Protein AF-A0A7W6PRG1-F1 (afdb_monomer)

InterPro domains:
  IPR002514 Transposase IS3/IS911family [PF01527] (1-71)
  IPR009057 Homedomain-like superfamily [SSF46689] (1-73)
  IPR052546 Transposase_8_domain-containing_protein [PTHR33609] (1-88)

Sequence (117 aa):
MKASKFSDAQKAFILKQGDDGVPVAEICRKAGISQATYFNWRKKYAGLLPDEMRRLKALEDENSRLKKIVAALTLDREMLQDVIRRNVWSALSLQGSLAADECSLRKCIRPLASGLR

Structure (mmCIF, N/CA/C/O backbone):
data_AF-A0A7W6PRG1-F1
#
_entry.id   AF-A0A7W6PRG1-F1
#
loop_
_atom_site.group_PDB
_atom_site.id
_atom_site.type_symbol
_atom_site.label_atom_id
_atom_site.label_alt_id
_atom_site.label_comp_id
_atom_site.label_asym_id
_atom_site.label_entity_id
_atom_site.label_seq_id
_atom_site.pdbx_PDB_ins_code
_atom_site.Cartn_x
_atom_site.Cartn_y
_atom_site.Cartn_z
_atom_site.occupancy
_atom_site.B_iso_or_equiv
_atom_site.auth_seq_id
_atom_site.auth_comp_id
_atom_site.auth_asym_id
_atom_site.auth_atom_id
_atom_site.pdbx_PDB_model_num
ATOM 1 N N . MET A 1 1 ? 0.556 -16.787 6.709 1.00 39.41 1 MET A N 1
ATOM 2 C CA . MET A 1 1 ? -0.415 -16.156 7.635 1.00 39.41 1 MET A CA 1
ATOM 3 C C . MET A 1 1 ? -1.797 -16.229 7.004 1.00 39.41 1 MET A C 1
ATOM 5 O O . MET A 1 1 ? -1.901 -15.934 5.821 1.00 39.41 1 MET A O 1
ATOM 9 N N . LYS A 1 2 ? -2.835 -16.659 7.734 1.00 47.56 2 LYS A N 1
ATOM 10 C CA . LYS A 1 2 ? -4.213 -16.618 7.211 1.00 47.56 2 LYS A CA 1
ATOM 11 C C . LYS A 1 2 ? -4.619 -15.159 6.984 1.00 47.56 2 LYS A C 1
ATOM 13 O O . LYS A 1 2 ? -4.368 -14.321 7.850 1.00 47.56 2 LYS A O 1
ATOM 18 N N . ALA A 1 3 ? -5.219 -14.867 5.831 1.00 61.25 3 ALA A N 1
ATOM 19 C CA . ALA A 1 3 ? -5.751 -13.544 5.535 1.00 61.25 3 ALA A CA 1
ATOM 20 C C . ALA A 1 3 ? -6.800 -13.159 6.591 1.00 61.25 3 ALA A C 1
ATOM 22 O O . ALA A 1 3 ? -7.615 -13.986 7.008 1.00 61.25 3 ALA A O 1
ATOM 23 N N . SER A 1 4 ? -6.751 -11.914 7.065 1.00 69.38 4 SER A N 1
ATOM 24 C CA . SER A 1 4 ? -7.754 -11.398 7.996 1.00 69.38 4 SER A CA 1
ATOM 25 C C . SER A 1 4 ? -9.121 -11.370 7.312 1.00 69.38 4 SER A C 1
ATOM 27 O O . SER A 1 4 ? -9.215 -10.995 6.147 1.00 69.38 4 SER A O 1
ATOM 29 N N . LYS A 1 5 ? -10.186 -11.719 8.045 1.00 80.31 5 LYS A N 1
ATOM 30 C CA . LYS A 1 5 ? -11.575 -11.657 7.555 1.00 80.31 5 LYS A CA 1
ATOM 31 C C . LYS A 1 5 ? -12.005 -10.235 7.152 1.00 80.31 5 LYS A C 1
ATOM 33 O O . LYS A 1 5 ? -12.951 -10.088 6.390 1.00 80.31 5 LYS A O 1
ATOM 38 N N . PHE A 1 6 ? -11.310 -9.212 7.654 1.00 82.06 6 PHE A N 1
ATOM 39 C CA . PHE A 1 6 ? -11.585 -7.805 7.377 1.00 82.06 6 PHE A CA 1
ATOM 40 C C . PHE A 1 6 ? -10.439 -7.168 6.598 1.00 82.06 6 PHE A C 1
ATOM 42 O O . PHE A 1 6 ? -9.270 -7.304 6.982 1.00 82.06 6 PHE A O 1
ATOM 49 N N . SER A 1 7 ? -10.780 -6.421 5.546 1.00 84.50 7 SER A N 1
ATOM 50 C CA . SER A 1 7 ? -9.815 -5.568 4.852 1.00 84.50 7 SER A CA 1
ATOM 51 C C . SER A 1 7 ? -9.400 -4.396 5.744 1.00 84.50 7 SER A C 1
ATOM 53 O O . SER A 1 7 ? -10.151 -3.968 6.620 1.00 84.50 7 SER A O 1
ATOM 55 N N . ASP A 1 8 ? -8.211 -3.840 5.526 1.00 80.62 8 ASP A N 1
ATOM 56 C CA . ASP A 1 8 ? -7.746 -2.707 6.339 1.00 80.62 8 ASP A CA 1
ATOM 57 C C . ASP A 1 8 ? -8.633 -1.464 6.164 1.00 80.62 8 ASP A C 1
ATOM 59 O O . ASP A 1 8 ? -8.877 -0.741 7.126 1.00 80.62 8 ASP A O 1
ATOM 63 N N . ALA A 1 9 ? -9.236 -1.292 4.982 1.00 79.62 9 ALA A N 1
ATOM 64 C CA . ALA A 1 9 ? -10.245 -0.264 4.738 1.00 79.62 9 ALA A CA 1
ATOM 65 C C . ALA A 1 9 ? -11.523 -0.484 5.572 1.00 79.62 9 ALA A C 1
ATOM 67 O O . ALA A 1 9 ? -12.071 0.471 6.119 1.00 79.62 9 ALA A O 1
ATOM 68 N N . GLN A 1 10 ? -11.984 -1.734 5.715 1.00 84.50 10 GLN A N 1
ATOM 69 C CA . GLN A 1 10 ? -13.130 -2.058 6.574 1.00 84.50 10 GLN A CA 1
ATOM 70 C C . GLN A 1 10 ? -12.817 -1.799 8.050 1.00 84.50 10 GLN A C 1
ATOM 72 O O . GLN A 1 10 ? -13.645 -1.226 8.754 1.00 84.50 10 GLN A O 1
ATOM 77 N N . LYS A 1 11 ? -11.616 -2.166 8.517 1.00 86.69 11 LYS A N 1
ATOM 78 C CA . LYS A 1 11 ? -11.182 -1.881 9.896 1.00 86.69 11 LYS A CA 1
ATOM 79 C C . LYS A 1 11 ? -11.159 -0.377 10.165 1.00 86.69 11 LYS A C 1
ATOM 81 O O . LYS A 1 11 ? -11.690 0.057 11.182 1.00 86.69 11 LYS A O 1
ATOM 86 N N . ALA A 1 12 ? -10.610 0.414 9.243 1.00 82.06 12 ALA A N 1
ATOM 87 C CA . ALA A 1 12 ? -10.568 1.869 9.367 1.00 82.06 12 ALA A CA 1
ATOM 88 C C . ALA A 1 12 ? -11.974 2.496 9.377 1.00 82.06 12 ALA A C 1
ATOM 90 O O . ALA A 1 12 ? -12.246 3.374 10.189 1.00 82.06 12 ALA A O 1
ATOM 91 N N . PHE A 1 13 ? -12.896 2.010 8.539 1.00 84.50 13 PHE A N 1
ATOM 92 C CA . PHE A 1 13 ? -14.287 2.478 8.539 1.00 84.50 13 PHE A CA 1
ATOM 93 C C . PHE A 1 13 ? -15.008 2.193 9.867 1.00 84.50 13 PHE A C 1
ATOM 95 O O . PHE A 1 13 ? -15.757 3.032 10.362 1.00 84.50 13 PHE A O 1
ATOM 102 N N . ILE A 1 14 ? -14.768 1.021 10.461 1.00 88.94 14 ILE A N 1
ATOM 103 C CA . ILE A 1 14 ? -15.317 0.649 11.772 1.00 88.94 14 ILE A CA 1
ATOM 104 C C . ILE A 1 14 ? -14.749 1.548 12.878 1.00 88.94 14 ILE A C 1
ATOM 106 O O . ILE A 1 14 ? -15.494 1.973 13.756 1.00 88.94 14 ILE A O 1
ATOM 110 N N . LEU A 1 15 ? -13.449 1.854 12.833 1.00 87.38 15 LEU A N 1
ATOM 111 C CA . LEU A 1 15 ? -12.815 2.757 13.798 1.00 87.38 15 LEU A CA 1
ATOM 112 C C . LEU A 1 15 ? -13.339 4.194 13.671 1.00 87.38 15 LEU A C 1
ATOM 114 O O . LEU A 1 15 ? -13.614 4.814 14.695 1.00 87.38 15 LEU A O 1
ATOM 118 N N . LYS A 1 16 ? -13.571 4.680 12.441 1.00 84.81 16 LYS A N 1
ATOM 119 C CA . LYS A 1 16 ? -14.112 6.025 12.191 1.00 84.81 16 LYS A CA 1
ATOM 120 C C . LYS A 1 16 ? -15.450 6.253 12.895 1.00 84.81 16 LYS A C 1
ATOM 122 O O . LYS A 1 16 ? -15.640 7.297 13.496 1.00 84.81 16 LYS A O 1
ATOM 127 N N . GLN A 1 17 ? -16.337 5.256 12.898 1.00 85.69 17 GLN A N 1
ATOM 128 C CA . GLN A 1 17 ? -17.630 5.362 13.588 1.00 85.69 17 GLN A CA 1
ATOM 129 C C . GLN A 1 17 ? -17.475 5.669 15.084 1.00 85.69 17 GLN A C 1
ATOM 131 O O . GLN A 1 17 ? -18.303 6.374 15.652 1.00 85.69 17 GLN A O 1
ATOM 136 N N . GLY A 1 18 ? -16.422 5.158 15.728 1.00 86.31 18 GLY A N 1
ATOM 137 C CA . GLY A 1 18 ? -16.156 5.457 17.134 1.00 86.31 18 GLY A CA 1
ATOM 138 C C . GLY A 1 18 ? -15.555 6.840 17.357 1.00 86.31 18 GLY A C 1
ATOM 139 O O . GLY A 1 18 ? -15.803 7.434 18.403 1.00 86.31 18 GLY A O 1
ATOM 140 N N . ASP A 1 19 ? -14.809 7.366 16.385 1.00 82.62 19 ASP A N 1
ATOM 141 C CA . ASP A 1 19 ? -14.328 8.752 16.409 1.00 82.62 19 ASP A CA 1
ATOM 142 C C . ASP A 1 19 ? -15.470 9.747 16.107 1.00 82.62 19 ASP A C 1
ATOM 144 O O . ASP A 1 19 ? -15.508 10.825 16.694 1.00 82.62 19 ASP A O 1
ATOM 148 N N . ASP A 1 20 ? -16.459 9.344 15.298 1.00 83.69 20 ASP A N 1
ATOM 149 C CA . ASP A 1 20 ? -17.711 10.077 15.039 1.00 83.69 20 ASP A CA 1
ATOM 150 C C . ASP A 1 20 ? -18.699 10.019 16.236 1.00 83.69 20 ASP A C 1
ATOM 152 O O . ASP A 1 20 ? -19.802 10.563 16.172 1.00 83.69 20 ASP A O 1
ATOM 156 N N . GLY A 1 21 ? -18.320 9.365 17.343 1.00 84.94 21 GLY A N 1
ATOM 157 C CA . GLY A 1 21 ? -19.065 9.357 18.609 1.00 84.94 21 GLY A CA 1
ATOM 158 C C . GLY A 1 21 ? -20.026 8.181 18.818 1.00 84.94 21 GLY A C 1
ATOM 159 O O . GLY A 1 21 ? -20.745 8.157 19.819 1.00 84.94 21 GLY A O 1
ATOM 160 N N . VAL A 1 22 ? -20.048 7.180 17.929 1.00 88.50 22 VAL A N 1
ATOM 161 C CA . VAL A 1 22 ? -20.881 5.978 18.113 1.00 88.50 22 VAL A CA 1
ATOM 162 C C . VAL A 1 22 ? -20.304 5.112 19.246 1.00 88.50 22 VAL A C 1
ATOM 164 O O . VAL A 1 22 ? -19.097 4.847 19.276 1.00 88.50 22 VAL A O 1
ATOM 167 N N . PRO A 1 23 ? -21.131 4.610 20.183 1.00 92.38 23 PRO A N 1
ATOM 168 C CA . PRO A 1 23 ? -20.643 3.790 21.284 1.00 92.38 23 PRO A CA 1
ATOM 169 C C . PRO A 1 23 ? -19.989 2.495 20.783 1.00 92.38 23 PRO A C 1
ATOM 171 O O . PRO A 1 23 ? -20.570 1.726 20.014 1.00 92.38 23 PRO A O 1
ATOM 174 N N . VAL A 1 24 ? -18.792 2.199 21.302 1.00 89.44 24 VAL A N 1
ATOM 175 C CA . VAL A 1 24 ? -17.977 1.028 20.915 1.00 89.44 24 VAL A CA 1
ATOM 176 C C . VAL A 1 24 ? -18.747 -0.291 21.049 1.00 89.44 24 VAL A C 1
ATOM 178 O O . VAL A 1 24 ? -18.576 -1.194 20.231 1.00 89.44 24 VAL A O 1
ATOM 181 N N . ALA A 1 25 ? -19.635 -0.403 22.041 1.00 90.88 25 ALA A N 1
ATOM 182 C CA . ALA A 1 25 ? -20.480 -1.580 22.233 1.00 90.88 25 ALA A CA 1
ATOM 183 C C . ALA A 1 25 ? -21.424 -1.837 21.047 1.00 90.88 25 ALA A C 1
ATOM 185 O O . ALA A 1 25 ? -21.601 -2.985 20.636 1.00 90.88 25 ALA A O 1
ATOM 186 N N . GLU A 1 26 ? -21.989 -0.782 20.460 1.00 91.94 26 GLU A N 1
ATOM 187 C CA . GLU A 1 26 ? -22.882 -0.888 19.308 1.00 91.94 26 GLU A CA 1
ATOM 188 C C . GLU A 1 26 ? -22.104 -1.207 18.030 1.00 91.94 26 GLU A C 1
ATOM 190 O O . GLU A 1 26 ? -22.514 -2.079 17.260 1.00 91.94 26 GLU A O 1
ATOM 195 N N . ILE A 1 27 ? -20.941 -0.577 17.848 1.00 92.19 27 ILE A N 1
ATOM 196 C CA . ILE A 1 27 ? -20.023 -0.862 16.737 1.00 92.19 27 ILE A CA 1
ATOM 197 C C . ILE A 1 27 ? -19.619 -2.340 16.750 1.00 92.19 27 ILE A C 1
ATOM 199 O O . ILE A 1 27 ? -19.713 -3.025 15.732 1.00 92.19 27 ILE A O 1
ATOM 203 N N . CYS A 1 28 ? 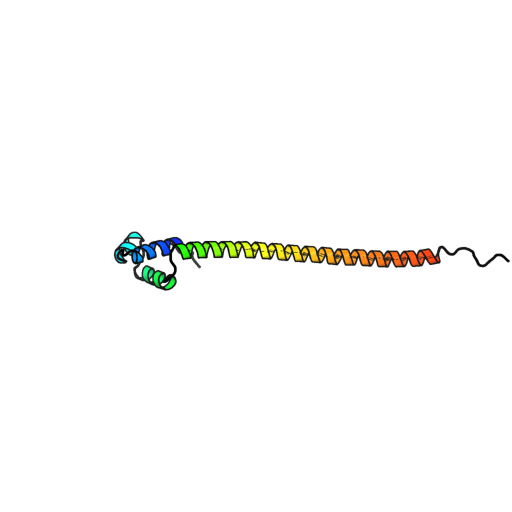-19.224 -2.855 17.917 1.00 91.81 28 CYS A N 1
ATOM 204 C CA . CYS A 1 28 ? -18.833 -4.252 18.088 1.00 91.81 28 CYS A CA 1
ATOM 205 C C . CYS A 1 28 ? -19.985 -5.214 17.770 1.00 91.81 28 CYS A C 1
ATOM 207 O O . CYS A 1 28 ? -19.771 -6.228 17.102 1.00 91.81 28 CYS A O 1
ATOM 209 N N . ARG A 1 29 ? -21.217 -4.865 18.169 1.00 92.56 29 ARG A N 1
ATOM 210 C CA . ARG A 1 29 ? -22.418 -5.656 17.868 1.00 92.56 29 ARG A CA 1
ATOM 211 C C . ARG A 1 29 ? -22.746 -5.669 16.374 1.00 92.56 29 ARG A C 1
ATOM 213 O O . ARG A 1 29 ? -23.042 -6.731 15.839 1.00 92.56 29 ARG A O 1
ATOM 220 N N . LYS A 1 30 ? -22.668 -4.516 15.697 1.00 90.69 30 LYS A N 1
ATOM 221 C CA . LYS A 1 30 ? -22.940 -4.384 14.251 1.00 90.69 30 LYS A CA 1
ATOM 222 C C . LYS A 1 30 ? -21.874 -5.064 13.391 1.00 90.69 30 LYS A C 1
ATOM 224 O O . LYS A 1 30 ? -22.207 -5.723 12.414 1.00 90.69 30 LYS A O 1
ATOM 229 N N . ALA A 1 31 ? -20.603 -4.916 13.755 1.00 87.88 31 ALA A N 1
ATOM 230 C CA . ALA A 1 31 ? -19.484 -5.492 13.012 1.00 87.88 31 ALA A CA 1
ATOM 231 C C . ALA A 1 31 ? -19.207 -6.968 13.361 1.00 87.88 31 ALA A C 1
ATOM 233 O O . ALA A 1 31 ? -18.419 -7.617 12.673 1.00 87.88 31 ALA A O 1
ATOM 234 N N . GLY A 1 32 ? -19.825 -7.504 14.421 1.00 90.69 32 GLY A N 1
ATOM 235 C CA . GLY A 1 32 ? -19.592 -8.875 14.883 1.00 90.69 32 GLY A CA 1
ATOM 236 C C . GLY A 1 32 ? -18.169 -9.094 15.404 1.00 90.69 32 GLY A C 1
ATOM 237 O O . GLY A 1 32 ? -17.583 -10.155 15.182 1.00 90.69 32 GLY A O 1
ATOM 238 N N . ILE A 1 33 ? -17.588 -8.081 16.051 1.00 91.25 33 I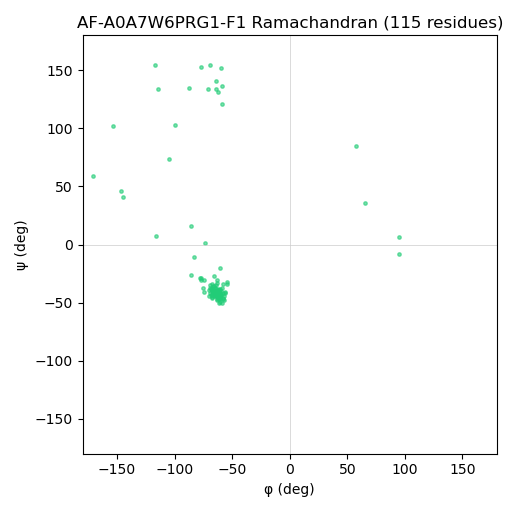LE A N 1
ATOM 239 C CA . ILE A 1 33 ? -16.223 -8.113 16.593 1.00 91.25 33 ILE A CA 1
ATOM 240 C C . ILE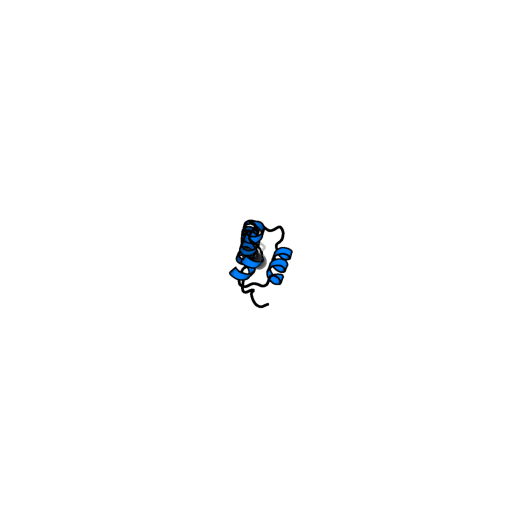 A 1 33 ? -16.243 -7.973 18.113 1.00 91.25 33 ILE A C 1
ATOM 242 O O . ILE A 1 33 ? -17.153 -7.383 18.688 1.00 91.25 33 ILE A O 1
ATOM 246 N N . SER A 1 34 ? -15.215 -8.496 18.779 1.00 91.38 34 SER A N 1
ATOM 247 C CA . SER A 1 34 ? -15.044 -8.278 20.217 1.00 91.38 34 SER A CA 1
ATOM 248 C C . SER A 1 34 ? -14.503 -6.872 20.498 1.00 91.38 34 SER A C 1
ATOM 250 O O . SER A 1 34 ? -13.748 -6.319 19.691 1.00 91.38 34 SER A O 1
ATOM 252 N N . GLN A 1 35 ? -14.802 -6.321 21.678 1.00 89.75 35 GLN A N 1
ATOM 253 C CA . GLN A 1 35 ? -14.231 -5.036 22.103 1.00 89.75 35 GLN A CA 1
ATOM 254 C C . GLN A 1 35 ? -12.697 -5.063 22.140 1.00 89.75 35 GLN A C 1
ATOM 256 O O . GLN A 1 35 ? -12.047 -4.108 21.723 1.00 89.75 35 GLN A O 1
ATOM 261 N N . ALA A 1 36 ? -12.102 -6.186 22.554 1.00 90.94 36 ALA A N 1
ATOM 262 C CA . ALA A 1 36 ? -10.651 -6.358 22.543 1.00 90.94 36 ALA A CA 1
ATOM 263 C C . ALA A 1 36 ? -10.072 -6.215 21.125 1.00 90.94 36 ALA A C 1
ATOM 265 O O . ALA A 1 36 ? -9.035 -5.581 20.928 1.00 90.94 36 ALA A O 1
ATOM 266 N N . THR A 1 37 ? -10.761 -6.753 20.114 1.00 90.25 37 THR A N 1
ATOM 267 C CA . THR A 1 37 ? -10.370 -6.598 18.706 1.00 90.25 37 THR A CA 1
ATOM 268 C C . THR A 1 37 ? -10.433 -5.136 18.270 1.00 90.25 37 THR A C 1
ATOM 270 O O . THR A 1 37 ? -9.490 -4.660 17.639 1.00 90.25 37 THR A O 1
ATOM 273 N N . TYR A 1 38 ? -11.496 -4.421 18.648 1.00 89.81 38 TYR A N 1
ATOM 274 C CA . TYR A 1 38 ? -11.661 -3.000 18.344 1.00 89.81 38 TYR A CA 1
ATOM 275 C C . TYR A 1 38 ? -10.514 -2.157 18.914 1.00 89.81 38 TYR A C 1
ATOM 277 O O . TYR A 1 38 ? -9.868 -1.419 18.173 1.00 89.81 38 TYR A O 1
ATOM 285 N N . PHE A 1 39 ? -10.186 -2.313 20.199 1.00 89.19 39 PHE A N 1
ATOM 286 C CA . PHE A 1 39 ? -9.087 -1.560 20.814 1.00 89.19 39 PHE A CA 1
ATOM 287 C C . PHE A 1 39 ? -7.711 -1.959 20.266 1.00 89.19 39 PHE A C 1
ATOM 289 O O . PHE A 1 39 ? -6.851 -1.097 20.092 1.00 89.19 39 PHE A O 1
ATOM 296 N N . ASN A 1 40 ? -7.506 -3.231 19.911 1.00 90.06 40 ASN A N 1
ATOM 297 C CA . ASN A 1 40 ? -6.283 -3.670 19.238 1.00 90.06 40 ASN A CA 1
ATOM 298 C C . ASN A 1 40 ? -6.114 -3.018 17.860 1.00 90.06 40 ASN A C 1
ATOM 300 O O . ASN A 1 40 ? -5.001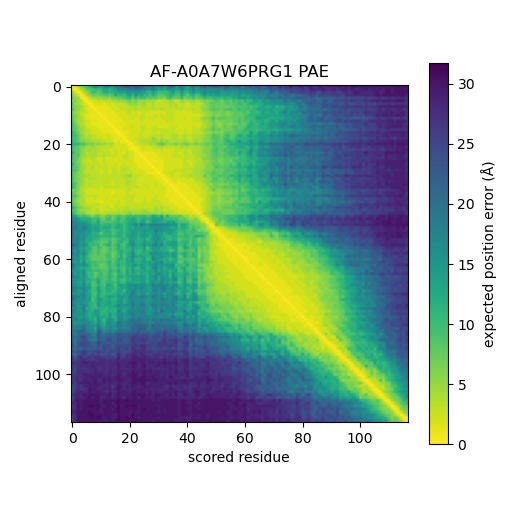 -2.639 17.492 1.00 90.06 40 ASN A O 1
ATOM 304 N N . TRP A 1 41 ? -7.198 -2.877 17.093 1.00 88.81 41 TRP A N 1
ATOM 305 C CA . TRP A 1 41 ? -7.177 -2.128 15.838 1.00 88.81 41 TRP A CA 1
ATOM 306 C C . TRP A 1 41 ? -6.953 -0.645 16.099 1.00 88.81 41 TRP A C 1
ATOM 308 O O . TRP A 1 41 ? -6.068 -0.063 15.480 1.00 88.81 41 TRP A O 1
ATOM 318 N N . ARG A 1 42 ? -7.650 -0.058 17.075 1.00 85.56 42 ARG A N 1
ATOM 319 C CA . ARG A 1 42 ? -7.457 1.342 17.452 1.00 85.56 42 ARG A CA 1
ATOM 320 C C . ARG A 1 42 ? -6.003 1.626 17.817 1.00 85.56 42 ARG A C 1
ATOM 322 O O . ARG A 1 42 ? -5.469 2.607 17.346 1.00 85.56 42 ARG A O 1
ATOM 329 N N . LYS A 1 43 ? -5.318 0.752 18.559 1.00 84.38 43 LYS A N 1
ATOM 330 C CA . LYS A 1 43 ? -3.890 0.922 18.887 1.00 84.38 43 LYS A CA 1
ATOM 331 C C . LYS A 1 43 ? -2.976 0.859 17.657 1.00 84.38 43 LYS A C 1
ATOM 333 O O . LYS A 1 43 ? -1.988 1.578 17.605 1.00 84.38 43 LYS A O 1
ATOM 338 N N . LYS A 1 44 ? -3.279 -0.012 16.689 1.00 80.12 44 LYS A N 1
ATOM 339 C CA . LYS A 1 44 ? -2.479 -0.175 15.460 1.00 80.12 44 LYS A CA 1
ATOM 340 C C . LYS A 1 44 ? -2.708 0.931 14.434 1.00 80.12 44 LYS A C 1
ATOM 342 O O . LYS A 1 44 ? -1.805 1.227 13.666 1.00 80.12 44 LYS A O 1
ATOM 347 N N . TYR A 1 45 ? -3.912 1.490 14.410 1.00 76.31 45 TYR A N 1
ATOM 348 C CA . TYR A 1 45 ? -4.353 2.455 13.407 1.00 76.31 45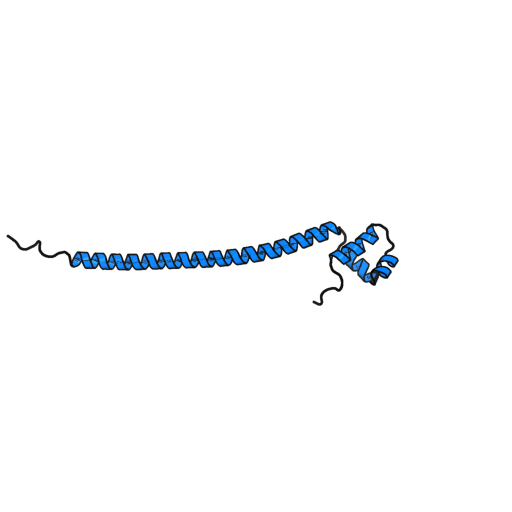 TYR A CA 1
ATOM 349 C C . TYR A 1 45 ? -4.659 3.839 14.008 1.00 76.31 45 TYR A C 1
ATOM 351 O O . TYR A 1 45 ? -5.173 4.707 13.310 1.00 76.31 45 TYR A O 1
ATOM 359 N N . ALA A 1 46 ? -4.353 4.065 15.291 1.00 66.06 46 ALA A N 1
ATOM 360 C CA . ALA A 1 46 ? -4.508 5.360 15.951 1.00 66.06 46 ALA A CA 1
ATOM 361 C C . ALA A 1 46 ? -3.675 6.412 15.214 1.00 66.06 46 ALA A C 1
ATOM 363 O O . ALA A 1 46 ? -2.461 6.269 15.095 1.00 66.06 46 ALA A O 1
ATOM 364 N N . GLY A 1 47 ? -4.340 7.459 14.722 1.00 64.31 47 GLY A N 1
ATOM 365 C CA . GLY A 1 47 ? -3.720 8.552 13.967 1.00 64.31 47 GLY A CA 1
ATOM 366 C C . GLY A 1 47 ? -3.774 8.401 12.443 1.00 64.31 47 GLY A C 1
ATOM 367 O O . GLY A 1 47 ? -3.471 9.358 11.739 1.00 64.31 47 GLY A O 1
ATOM 368 N N . LEU A 1 48 ? -4.207 7.252 11.916 1.00 64.50 48 LEU A N 1
ATOM 369 C CA . LEU A 1 48 ? -4.416 7.053 10.481 1.00 64.50 48 LEU A CA 1
ATOM 370 C C . LEU A 1 48 ? -5.904 7.191 10.157 1.00 64.50 48 LEU A C 1
ATOM 372 O O . LEU A 1 48 ? -6.691 6.274 10.399 1.00 64.50 48 LEU A O 1
ATOM 376 N N . LEU A 1 49 ? -6.294 8.341 9.595 1.00 64.56 49 LEU A N 1
ATOM 377 C CA . LEU A 1 49 ? -7.648 8.511 9.073 1.00 64.56 49 LEU A CA 1
ATOM 378 C C . LEU A 1 49 ? -7.931 7.483 7.959 1.00 64.56 49 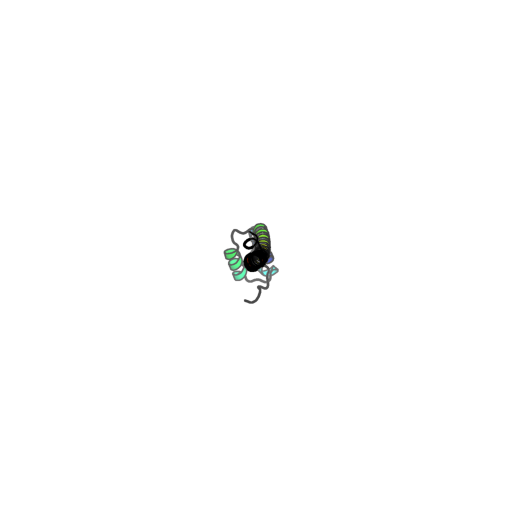LEU A C 1
ATOM 380 O O . LEU A 1 49 ? -7.017 7.080 7.233 1.00 64.56 49 LEU A O 1
ATOM 384 N N . PRO A 1 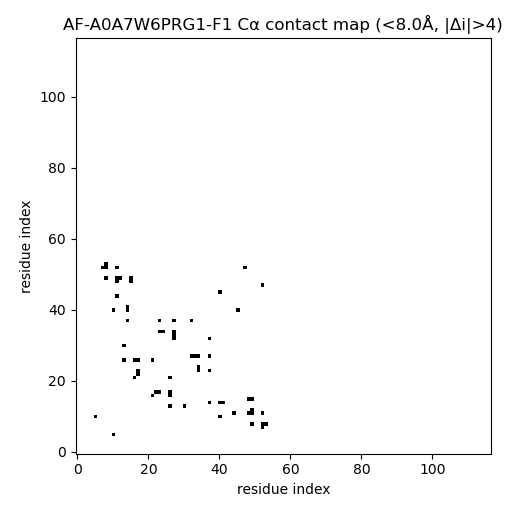50 ? -9.200 7.088 7.756 1.00 63.62 50 PRO A N 1
ATOM 385 C CA . PRO A 1 50 ? -9.581 6.142 6.705 1.00 63.62 50 PRO A CA 1
ATOM 386 C C . PRO A 1 50 ? -9.132 6.548 5.294 1.00 63.62 50 PRO A C 1
ATOM 388 O O . PRO A 1 50 ? -8.822 5.676 4.482 1.00 63.62 50 PRO A O 1
ATOM 391 N N . ASP A 1 51 ? -9.068 7.850 5.007 1.00 66.12 51 ASP A N 1
ATOM 392 C CA . ASP A 1 51 ? -8.578 8.359 3.721 1.00 66.12 51 ASP A CA 1
ATOM 393 C C . ASP A 1 51 ? -7.056 8.266 3.597 1.00 66.12 51 ASP A C 1
ATOM 395 O O . ASP A 1 51 ? -6.558 7.865 2.545 1.00 66.12 51 ASP A O 1
ATOM 399 N N . GLU A 1 52 ? -6.321 8.509 4.684 1.00 68.38 52 GLU A N 1
ATOM 400 C CA . GLU A 1 52 ? -4.868 8.322 4.716 1.00 68.38 52 GLU A CA 1
ATOM 401 C C . GLU A 1 52 ? -4.509 6.843 4.516 1.00 68.38 52 GLU A C 1
ATOM 403 O O . GLU A 1 52 ? -3.558 6.517 3.812 1.00 68.38 52 GLU A O 1
ATOM 408 N N . MET A 1 53 ? -5.333 5.927 5.037 1.00 69.12 53 MET A N 1
ATOM 409 C CA . MET A 1 53 ? -5.173 4.485 4.834 1.00 69.12 53 MET A CA 1
ATOM 410 C C . MET A 1 53 ? -5.413 4.060 3.379 1.00 69.12 53 MET A C 1
ATOM 412 O O . MET A 1 53 ? -4.666 3.241 2.840 1.00 69.12 53 MET A O 1
ATOM 416 N N . ARG A 1 54 ? -6.452 4.602 2.721 1.00 69.56 54 ARG A N 1
ATOM 417 C CA . ARG A 1 54 ? -6.688 4.346 1.287 1.00 69.56 54 ARG A CA 1
ATOM 418 C C . ARG A 1 54 ? -5.536 4.870 0.446 1.00 69.56 54 ARG A C 1
ATOM 420 O O . ARG A 1 54 ? -5.083 4.170 -0.457 1.00 69.56 54 ARG A O 1
ATOM 427 N N . ARG A 1 55 ? -5.067 6.080 0.754 1.00 78.62 55 ARG A N 1
ATOM 428 C CA . ARG A 1 55 ? -3.938 6.703 0.069 1.00 78.62 55 ARG A CA 1
ATOM 429 C C . ARG A 1 55 ? -2.660 5.894 0.260 1.00 78.62 55 ARG A C 1
ATOM 431 O O . ARG A 1 55 ? -1.986 5.617 -0.725 1.00 78.62 55 ARG A O 1
ATOM 438 N N . LEU A 1 56 ? -2.362 5.463 1.484 1.00 78.56 56 LEU A N 1
ATOM 439 C CA . LEU A 1 56 ? -1.211 4.608 1.778 1.00 78.56 56 LEU A CA 1
ATOM 440 C C . LEU A 1 56 ? -1.262 3.305 0.992 1.00 78.56 56 LEU A C 1
ATOM 442 O O . LEU A 1 56 ? -0.281 2.958 0.349 1.00 78.56 56 LEU A O 1
ATOM 446 N N . LYS A 1 57 ? -2.412 2.630 0.964 1.00 80.44 57 LYS A N 1
ATOM 447 C CA . LYS A 1 57 ? -2.552 1.384 0.210 1.00 80.44 57 LYS A CA 1
ATOM 448 C C . LYS A 1 57 ? -2.370 1.584 -1.296 1.00 80.44 57 LYS A C 1
ATOM 450 O O . LYS A 1 57 ? -1.663 0.812 -1.930 1.00 80.44 57 LYS A O 1
ATOM 455 N N . ALA A 1 58 ? -2.949 2.648 -1.855 1.00 82.38 58 ALA A N 1
ATOM 456 C CA . ALA A 1 58 ? -2.744 2.999 -3.258 1.00 82.38 58 ALA A CA 1
ATOM 457 C C . ALA A 1 58 ? -1.263 3.294 -3.562 1.00 82.38 58 ALA A C 1
ATOM 459 O O . ALA A 1 58 ? -0.743 2.856 -4.585 1.00 82.38 58 ALA A O 1
ATOM 460 N N . LEU A 1 59 ? -0.569 3.991 -2.656 1.00 87.94 59 LEU A N 1
ATOM 461 C CA . LEU A 1 59 ? 0.864 4.263 -2.776 1.00 87.94 59 LEU A CA 1
ATOM 462 C C . LEU A 1 59 ? 1.713 2.992 -2.639 1.00 87.94 59 LEU A C 1
ATOM 464 O O . LEU A 1 59 ? 2.705 2.854 -3.350 1.00 87.94 59 LEU A O 1
ATOM 468 N N . GLU A 1 60 ? 1.347 2.059 -1.762 1.00 85.25 60 GLU A N 1
ATOM 469 C CA . GLU A 1 60 ? 2.021 0.763 -1.616 1.00 85.25 60 GLU A CA 1
ATOM 470 C C . GLU A 1 60 ? 1.857 -0.109 -2.866 1.00 85.25 60 GLU A C 1
ATOM 472 O O . GLU A 1 60 ? 2.839 -0.683 -3.349 1.00 85.25 60 GLU A O 1
ATOM 477 N N . ASP A 1 61 ? 0.643 -0.172 -3.416 1.00 87.88 61 ASP A N 1
ATOM 478 C CA . ASP A 1 61 ? 0.345 -0.910 -4.645 1.00 87.88 61 ASP A CA 1
ATOM 479 C C . ASP A 1 61 ? 1.120 -0.323 -5.834 1.00 87.88 61 ASP A C 1
ATOM 481 O O . ASP A 1 61 ? 1.760 -1.067 -6.588 1.00 87.88 61 ASP A O 1
ATOM 485 N N . GLU A 1 62 ? 1.148 1.007 -5.959 1.00 90.69 62 GLU A N 1
ATOM 486 C CA . GLU A 1 62 ? 1.916 1.689 -7.001 1.00 90.69 62 GLU A CA 1
ATOM 487 C C . GLU A 1 62 ? 3.422 1.476 -6.814 1.00 90.69 62 GLU A C 1
ATOM 489 O O . GLU A 1 62 ? 4.124 1.141 -7.762 1.00 90.69 62 GLU A O 1
ATOM 494 N N . ASN A 1 63 ? 3.939 1.558 -5.587 1.00 94.50 63 ASN A N 1
ATOM 495 C CA . ASN A 1 63 ? 5.351 1.292 -5.301 1.00 94.50 63 ASN A CA 1
ATOM 496 C C . ASN A 1 63 ? 5.738 -0.154 -5.659 1.00 94.50 63 ASN A C 1
ATOM 498 O O . ASN A 1 63 ? 6.794 -0.394 -6.247 1.00 94.50 63 ASN A O 1
ATOM 502 N N . SER A 1 64 ? 4.867 -1.121 -5.361 1.00 92.75 64 SER A N 1
ATOM 503 C CA . SER A 1 64 ? 5.051 -2.525 -5.740 1.00 92.75 64 SER A CA 1
ATOM 504 C C . SER A 1 64 ? 5.056 -2.708 -7.260 1.00 92.75 64 SER A C 1
ATOM 506 O O . SER A 1 64 ? 5.929 -3.392 -7.805 1.00 92.75 64 SER A O 1
ATOM 508 N N . ARG A 1 65 ? 4.124 -2.058 -7.968 1.00 94.75 65 ARG A N 1
ATOM 509 C CA . ARG A 1 65 ? 4.071 -2.053 -9.436 1.00 94.75 65 ARG A CA 1
ATOM 510 C C . ARG A 1 65 ? 5.333 -1.432 -10.036 1.00 94.75 65 ARG A C 1
ATOM 512 O O . ARG A 1 65 ? 5.966 -2.057 -10.886 1.00 94.75 65 ARG A O 1
ATOM 519 N N . LEU A 1 66 ? 5.725 -0.252 -9.565 1.00 95.88 66 LEU A N 1
ATOM 520 C CA . LEU A 1 66 ? 6.918 0.459 -10.016 1.00 95.88 66 LEU A CA 1
ATOM 521 C C . LEU A 1 66 ? 8.183 -0.365 -9.781 1.00 95.88 66 LEU A C 1
ATOM 523 O O . LEU A 1 66 ? 8.990 -0.495 -10.694 1.00 95.88 66 LEU A O 1
ATOM 527 N N . LYS A 1 67 ? 8.336 -1.007 -8.618 1.00 94.44 67 LYS A N 1
ATOM 528 C CA . LYS A 1 67 ? 9.473 -1.905 -8.346 1.00 94.44 67 LYS A CA 1
ATOM 529 C C . LYS A 1 67 ? 9.569 -3.056 -9.343 1.00 94.44 67 LYS A C 1
ATOM 531 O O . LYS A 1 67 ? 10.668 -3.364 -9.795 1.00 94.44 67 LYS A O 1
ATOM 536 N N . LYS A 1 68 ? 8.442 -3.673 -9.714 1.00 94.81 68 LYS A N 1
ATOM 537 C CA . LYS A 1 68 ? 8.421 -4.738 -10.734 1.00 94.81 68 LYS A CA 1
ATOM 538 C C . LYS A 1 68 ? 8.853 -4.214 -12.100 1.00 94.81 68 LYS A C 1
ATOM 540 O O . LYS A 1 68 ? 9.652 -4.862 -12.766 1.00 94.81 68 LYS A O 1
ATOM 545 N N . ILE A 1 69 ? 8.353 -3.041 -12.492 1.00 95.62 69 ILE A N 1
ATOM 546 C CA . ILE A 1 69 ? 8.721 -2.400 -13.760 1.00 95.62 69 ILE A CA 1
ATOM 547 C C . ILE A 1 69 ? 10.213 -2.060 -13.765 1.00 95.62 69 ILE A C 1
ATOM 549 O O . ILE A 1 69 ? 10.908 -2.411 -14.709 1.00 95.62 69 ILE A O 1
ATOM 553 N N . VAL A 1 70 ? 10.731 -1.441 -12.700 1.00 96.62 70 VAL A N 1
ATOM 554 C CA . VAL A 1 70 ? 12.157 -1.102 -12.592 1.00 96.62 70 VAL A CA 1
ATOM 555 C C . VAL A 1 70 ? 13.026 -2.354 -12.644 1.00 96.62 70 VAL A C 1
ATOM 557 O O . VAL A 1 70 ? 14.033 -2.348 -13.345 1.00 96.62 70 VAL A O 1
ATOM 560 N N . ALA A 1 71 ? 12.642 -3.434 -11.960 1.00 95.12 71 ALA A N 1
ATOM 561 C CA . ALA A 1 71 ? 13.379 -4.693 -12.021 1.00 95.12 71 ALA A CA 1
ATOM 562 C C . ALA A 1 71 ? 13.418 -5.264 -13.449 1.00 95.12 71 ALA A C 1
ATOM 564 O O . ALA A 1 71 ? 14.495 -5.601 -13.932 1.00 95.12 71 ALA A O 1
ATOM 565 N N . ALA A 1 72 ? 12.273 -5.306 -14.141 1.00 93.69 72 ALA A N 1
ATOM 566 C CA . ALA A 1 72 ? 12.200 -5.770 -15.527 1.00 93.69 72 ALA A CA 1
ATOM 567 C C . ALA A 1 72 ? 13.064 -4.909 -16.465 1.00 93.69 72 ALA A C 1
ATOM 569 O O . ALA A 1 72 ? 13.919 -5.436 -17.167 1.00 93.69 72 ALA A O 1
ATOM 570 N N . LEU A 1 73 ? 12.928 -3.581 -16.394 1.00 94.75 73 LEU A N 1
ATOM 571 C CA . LEU A 1 73 ? 13.715 -2.654 -17.214 1.00 94.75 73 LEU A CA 1
ATOM 572 C C . LEU A 1 73 ? 15.219 -2.730 -16.919 1.00 94.75 73 LEU A C 1
ATOM 574 O O . LEU A 1 73 ? 16.038 -2.530 -17.814 1.00 94.75 73 LEU A O 1
ATOM 578 N N . THR A 1 74 ? 15.598 -2.997 -15.668 1.00 94.94 74 THR A N 1
ATOM 579 C CA . THR A 1 74 ? 17.009 -3.157 -15.286 1.00 94.94 74 THR A CA 1
ATOM 580 C C . THR A 1 74 ? 17.592 -4.429 -15.894 1.00 94.94 74 THR A C 1
ATOM 582 O O . THR A 1 74 ? 18.676 -4.369 -16.470 1.00 94.94 74 THR A O 1
ATOM 585 N N . LEU A 1 75 ? 16.850 -5.540 -15.848 1.00 95.00 75 LEU A N 1
ATOM 586 C CA . LEU A 1 75 ? 17.244 -6.791 -16.502 1.00 95.00 75 LEU A CA 1
ATOM 587 C C . LEU A 1 75 ? 17.377 -6.612 -18.020 1.00 95.00 75 LEU A C 1
ATOM 589 O O . LEU A 1 75 ? 18.393 -7.000 -18.595 1.00 95.00 75 LEU A O 1
ATOM 593 N N . ASP A 1 76 ? 16.406 -5.956 -18.661 1.00 93.12 76 ASP A N 1
ATOM 594 C CA . ASP A 1 76 ? 16.459 -5.671 -20.100 1.00 93.12 76 ASP A CA 1
ATOM 595 C C . ASP A 1 76 ? 17.684 -4.817 -20.457 1.00 93.12 76 ASP A C 1
ATOM 597 O O . ASP A 1 76 ? 18.392 -5.094 -21.428 1.00 93.12 76 ASP A O 1
ATOM 601 N N . ARG A 1 77 ? 17.991 -3.796 -19.645 1.00 94.50 77 ARG A N 1
ATOM 602 C CA . ARG A 1 77 ? 19.182 -2.956 -19.828 1.00 94.50 77 ARG A CA 1
ATOM 603 C C . ARG A 1 77 ? 20.473 -3.768 -19.734 1.00 94.50 77 ARG A C 1
ATOM 605 O O . ARG A 1 77 ? 21.368 -3.549 -20.550 1.00 94.50 77 ARG A O 1
ATOM 612 N N . GLU A 1 78 ? 20.590 -4.660 -18.756 1.00 92.06 78 GLU A N 1
ATOM 613 C CA . GLU A 1 78 ? 21.766 -5.524 -18.594 1.00 92.06 78 GLU A CA 1
ATOM 614 C C . GLU A 1 78 ? 21.935 -6.460 -19.793 1.00 92.06 78 GLU A C 1
ATOM 616 O O . GLU A 1 78 ? 23.010 -6.500 -20.394 1.00 92.06 78 GLU A O 1
ATOM 621 N N . MET A 1 79 ? 20.854 -7.114 -20.227 1.00 92.88 79 MET A N 1
ATOM 622 C CA . MET A 1 79 ? 20.869 -7.973 -21.414 1.00 92.88 79 MET A CA 1
ATOM 623 C C . MET A 1 79 ? 21.302 -7.213 -22.672 1.00 92.88 79 MET A C 1
ATOM 625 O O . MET A 1 79 ? 22.146 -7.691 -23.432 1.00 92.88 79 MET A O 1
ATOM 629 N N . LEU A 1 80 ? 20.759 -6.012 -22.893 1.00 91.00 80 LEU A N 1
ATOM 630 C CA . LEU A 1 80 ? 21.128 -5.183 -24.040 1.00 91.00 80 LEU A CA 1
ATOM 631 C C . LEU A 1 80 ? 22.596 -4.741 -23.975 1.00 91.00 80 LEU A C 1
ATOM 633 O O . LEU A 1 80 ? 23.288 -4.770 -24.995 1.00 91.00 80 LEU A O 1
ATOM 637 N N . GLN A 1 81 ? 23.101 -4.372 -22.794 1.00 90.19 81 GLN A N 1
ATOM 638 C CA . GLN A 1 81 ? 24.518 -4.044 -22.621 1.00 90.19 81 GLN A CA 1
ATOM 639 C C . GLN A 1 81 ? 25.425 -5.242 -22.911 1.00 90.19 81 GLN A C 1
ATOM 641 O O . GLN A 1 81 ? 26.468 -5.064 -23.542 1.00 90.19 81 GLN A O 1
ATOM 646 N N . ASP A 1 82 ? 25.031 -6.449 -22.516 1.00 88.44 82 ASP A N 1
ATOM 647 C CA . ASP A 1 82 ? 25.786 -7.667 -22.810 1.00 88.44 82 ASP A CA 1
ATOM 648 C C . ASP A 1 82 ? 25.808 -7.995 -24.304 1.00 88.44 82 ASP A C 1
ATOM 650 O O . ASP A 1 82 ? 26.864 -8.341 -24.842 1.00 88.44 82 ASP A O 1
ATOM 654 N N . VAL A 1 83 ? 24.684 -7.829 -25.007 1.00 89.19 83 VAL A N 1
ATOM 655 C CA . VAL A 1 83 ? 24.632 -7.987 -26.470 1.00 89.19 83 VAL A CA 1
ATOM 656 C C . VAL A 1 83 ? 25.558 -6.982 -27.153 1.00 89.19 83 VAL A C 1
ATOM 658 O O . VAL A 1 83 ? 26.339 -7.364 -28.025 1.00 89.19 83 VAL A O 1
ATOM 661 N N . ILE A 1 84 ? 25.534 -5.715 -26.729 1.00 86.19 84 ILE A N 1
ATOM 662 C CA . ILE A 1 84 ? 26.431 -4.683 -27.266 1.00 86.19 84 ILE A CA 1
ATOM 663 C C . ILE A 1 84 ? 27.893 -5.057 -27.005 1.00 86.19 84 ILE A C 1
ATOM 665 O O . ILE A 1 84 ? 28.699 -5.024 -27.934 1.00 86.19 84 ILE A O 1
ATOM 669 N N . ARG A 1 85 ? 28.243 -5.467 -25.778 1.00 82.12 85 ARG A N 1
ATOM 670 C CA . ARG A 1 85 ? 29.611 -5.896 -25.436 1.00 82.12 85 ARG A CA 1
ATOM 671 C C . ARG A 1 85 ? 30.076 -7.052 -26.322 1.00 82.12 85 ARG A C 1
ATOM 673 O O . ARG A 1 85 ? 31.190 -7.000 -26.838 1.00 82.12 85 ARG A O 1
ATOM 680 N N . ARG A 1 86 ? 29.228 -8.061 -26.545 1.00 79.69 86 ARG A N 1
ATOM 681 C CA . ARG A 1 86 ? 29.540 -9.201 -27.427 1.00 79.69 86 ARG A CA 1
ATOM 682 C C . ARG A 1 86 ? 29.693 -8.784 -28.889 1.00 79.69 86 ARG A C 1
ATOM 684 O O . ARG A 1 86 ? 30.620 -9.249 -29.548 1.00 79.69 86 ARG A O 1
ATOM 691 N N . ASN A 1 87 ? 28.834 -7.897 -29.391 1.00 77.75 87 ASN A N 1
ATOM 692 C CA . ASN A 1 87 ? 28.918 -7.400 -30.767 1.00 77.75 87 ASN A CA 1
ATOM 693 C C . ASN A 1 87 ? 30.179 -6.566 -31.001 1.00 77.75 87 ASN A C 1
ATOM 695 O O . ASN A 1 87 ? 30.842 -6.750 -32.017 1.00 77.75 87 ASN A O 1
ATOM 699 N N . VAL A 1 88 ? 30.556 -5.706 -30.050 1.00 75.12 88 VAL A N 1
ATOM 700 C CA . VAL A 1 88 ? 31.822 -4.960 -30.112 1.00 75.12 88 VAL A CA 1
ATOM 701 C C . VAL A 1 88 ? 33.006 -5.924 -30.132 1.00 75.12 88 VAL A C 1
ATOM 703 O O . VAL A 1 88 ? 33.907 -5.771 -30.952 1.00 75.12 88 VAL A O 1
ATOM 706 N N . TRP A 1 89 ? 32.985 -6.955 -29.286 1.00 53.44 89 TRP A N 1
ATOM 707 C CA . TRP A 1 89 ? 34.051 -7.956 -29.245 1.00 53.44 89 TRP A CA 1
ATOM 708 C C . TRP A 1 89 ? 34.143 -8.778 -30.541 1.00 53.44 89 TRP A C 1
ATOM 710 O O . TRP A 1 89 ? 35.238 -9.048 -31.026 1.00 53.44 89 TRP A O 1
ATOM 720 N N . SER A 1 90 ? 32.997 -9.103 -31.145 1.00 63.12 90 SER A N 1
ATOM 721 C CA . SER A 1 90 ? 32.917 -9.804 -32.436 1.00 63.12 90 SER A CA 1
ATOM 722 C C . SER A 1 90 ? 33.382 -8.928 -33.605 1.00 63.12 90 SER A C 1
ATOM 724 O O . SER A 1 90 ? 34.048 -9.404 -34.518 1.00 63.12 90 SER A O 1
ATOM 726 N N . ALA A 1 91 ? 33.072 -7.630 -33.587 1.00 65.25 91 ALA A N 1
ATOM 727 C CA . ALA A 1 91 ? 33.559 -6.688 -34.594 1.00 65.25 91 ALA A CA 1
ATOM 728 C C . ALA A 1 91 ? 35.080 -6.481 -34.489 1.00 65.25 91 ALA A C 1
ATOM 730 O O . ALA A 1 91 ? 35.769 -6.432 -35.508 1.00 65.25 91 ALA A O 1
ATOM 731 N N . LEU A 1 92 ? 35.611 -6.419 -33.264 1.00 57.84 92 LEU A N 1
ATOM 732 C CA . LEU A 1 92 ? 37.045 -6.273 -33.018 1.00 57.84 92 LEU A CA 1
ATOM 733 C C . LEU A 1 92 ? 37.828 -7.531 -33.429 1.00 57.84 92 LEU A C 1
ATOM 735 O O . LEU A 1 92 ? 38.913 -7.418 -34.000 1.00 57.84 92 LEU A O 1
ATOM 739 N N . SER A 1 93 ? 37.280 -8.729 -33.192 1.00 58.69 93 SER A N 1
ATOM 740 C CA . SER A 1 93 ? 37.903 -9.979 -33.647 1.00 58.69 93 SER A CA 1
ATOM 741 C C . SER A 1 93 ? 37.906 -10.096 -35.176 1.00 58.69 93 SER A C 1
ATOM 743 O O . SER A 1 93 ? 38.920 -10.494 -35.751 1.00 58.69 93 SER A O 1
ATOM 745 N N . LEU A 1 94 ? 36.831 -9.663 -35.847 1.00 59.03 94 LEU A N 1
ATOM 746 C CA . LEU A 1 94 ? 36.780 -9.578 -37.310 1.00 59.03 94 LEU A CA 1
ATOM 747 C C . LEU A 1 94 ? 37.791 -8.565 -37.865 1.00 59.03 94 LEU A C 1
ATOM 749 O O . LEU A 1 94 ? 38.458 -8.864 -38.851 1.00 59.03 94 LEU A O 1
ATOM 753 N N . GLN A 1 95 ? 37.964 -7.404 -37.226 1.00 53.25 95 GLN A N 1
ATOM 754 C CA . GLN A 1 95 ? 38.984 -6.419 -37.616 1.00 53.25 95 GLN A CA 1
ATOM 755 C C . GLN A 1 95 ? 40.413 -6.938 -37.417 1.00 53.25 95 GLN A C 1
ATOM 757 O O . GLN A 1 95 ? 41.273 -6.672 -38.255 1.00 53.25 95 GLN A O 1
ATOM 762 N N . GLY A 1 96 ? 40.667 -7.725 -36.366 1.00 55.88 96 GLY A N 1
ATOM 763 C CA . GLY A 1 96 ? 41.945 -8.420 -36.183 1.00 55.88 96 GLY A CA 1
ATOM 764 C C . GLY A 1 96 ? 42.231 -9.449 -37.285 1.00 55.88 96 GLY A C 1
ATOM 765 O O . GLY A 1 96 ? 43.358 -9.518 -37.773 1.00 55.88 96 GLY A O 1
ATOM 766 N N . SER A 1 97 ? 41.211 -10.200 -37.720 1.00 53.97 97 SER A N 1
ATOM 767 C CA . SER A 1 97 ? 41.321 -11.144 -38.846 1.00 53.97 97 SER A CA 1
ATOM 768 C C . SER A 1 97 ? 41.538 -10.420 -40.178 1.00 53.97 97 SER A C 1
ATOM 770 O O . SER A 1 97 ? 42.459 -10.759 -40.912 1.00 53.97 97 SER A O 1
ATOM 772 N N . LEU A 1 98 ? 40.766 -9.363 -40.452 1.00 50.12 98 LEU A N 1
ATOM 773 C CA . LEU A 1 98 ? 40.907 -8.538 -41.657 1.00 50.12 98 LEU A CA 1
ATOM 774 C C . LEU A 1 98 ? 42.292 -7.873 -41.747 1.00 50.12 98 LEU A C 1
ATOM 776 O O . LEU A 1 98 ? 42.870 -7.822 -42.828 1.00 50.12 98 LEU A O 1
ATOM 780 N N . ALA A 1 99 ? 42.862 -7.418 -40.624 1.00 53.06 99 ALA A N 1
ATOM 781 C CA . ALA A 1 99 ? 44.216 -6.858 -40.585 1.00 53.06 99 ALA A CA 1
ATOM 782 C C . ALA A 1 99 ? 45.312 -7.921 -40.816 1.00 53.06 99 ALA A C 1
ATOM 784 O O . ALA A 1 99 ? 46.337 -7.634 -41.444 1.00 53.06 99 ALA A O 1
ATOM 785 N N . ALA A 1 100 ? 45.109 -9.155 -40.337 1.00 53.50 100 ALA A N 1
ATOM 786 C CA . ALA A 1 100 ? 46.003 -10.279 -40.623 1.00 53.50 100 ALA A CA 1
ATOM 787 C C . ALA A 1 100 ? 45.946 -10.681 -42.110 1.00 53.50 100 ALA A C 1
ATOM 789 O O . ALA A 1 100 ? 46.994 -10.909 -42.727 1.00 53.50 100 ALA A O 1
ATOM 790 N N . ASP A 1 101 ? 44.750 -10.672 -42.701 1.00 51.12 101 ASP A N 1
ATOM 791 C CA . ASP A 1 101 ? 44.528 -10.971 -44.117 1.00 51.12 101 ASP A CA 1
ATOM 792 C C . ASP A 1 101 ? 45.077 -9.861 -45.038 1.00 51.12 101 ASP A C 1
ATOM 794 O O . ASP A 1 101 ? 45.734 -10.168 -46.036 1.00 51.12 101 ASP A O 1
ATOM 798 N N . GLU A 1 102 ? 44.944 -8.575 -44.680 1.00 48.81 102 GLU A N 1
ATOM 799 C CA . GLU A 1 102 ? 45.580 -7.455 -45.402 1.00 48.81 102 GLU A CA 1
ATOM 800 C C . GLU A 1 102 ? 47.117 -7.522 -45.369 1.00 48.81 102 GLU A C 1
ATOM 802 O O . GLU A 1 102 ? 47.782 -7.240 -46.374 1.00 48.81 102 GLU A O 1
ATOM 807 N N . CYS A 1 103 ? 47.709 -7.904 -44.232 1.00 47.47 103 CYS A N 1
ATOM 808 C CA . CYS A 1 103 ? 49.160 -8.066 -44.104 1.00 47.47 103 CYS A CA 1
ATOM 809 C C . CYS A 1 103 ? 49.682 -9.230 -44.969 1.00 47.47 103 CYS A C 1
ATOM 811 O O . CYS A 1 103 ? 50.758 -9.130 -45.570 1.00 47.47 103 CYS A O 1
ATOM 813 N N . SER A 1 104 ? 48.902 -10.309 -45.084 1.00 51.34 104 SER A N 1
ATOM 814 C CA . SER A 1 104 ? 49.208 -11.452 -45.950 1.00 51.34 104 SER A CA 1
ATOM 815 C C . SER A 1 104 ? 49.063 -11.093 -47.439 1.00 51.34 104 SER A C 1
ATOM 817 O O . SER A 1 104 ? 49.979 -11.332 -48.230 1.00 51.34 104 SER A O 1
ATOM 819 N N . LEU A 1 105 ? 47.993 -10.382 -47.816 1.00 49.22 105 LEU A N 1
ATOM 820 C CA . LEU A 1 105 ? 47.779 -9.872 -49.178 1.00 49.22 105 LEU A CA 1
ATOM 821 C C . LEU A 1 105 ? 48.867 -8.876 -49.615 1.00 49.22 105 LEU A C 1
ATOM 823 O O . LEU A 1 105 ? 49.341 -8.952 -50.749 1.00 49.22 105 LEU A O 1
ATOM 827 N N . ARG A 1 106 ? 49.356 -7.999 -48.727 1.00 52.50 106 ARG A N 1
ATOM 828 C CA . ARG A 1 106 ? 50.485 -7.091 -49.031 1.00 52.50 106 ARG A CA 1
ATOM 829 C C . ARG A 1 106 ? 51.816 -7.814 -49.269 1.00 52.50 106 ARG A C 1
ATOM 831 O O . ARG A 1 106 ? 52.649 -7.286 -50.006 1.00 52.50 106 ARG A O 1
ATOM 838 N N . LYS A 1 107 ? 52.028 -9.001 -48.688 1.00 54.19 107 LYS A N 1
ATOM 839 C CA . LYS A 1 107 ? 53.203 -9.849 -48.977 1.00 54.19 107 LYS A CA 1
ATOM 840 C C . LYS A 1 107 ? 53.062 -10.607 -50.301 1.00 54.19 107 LYS A C 1
ATOM 842 O O . LYS A 1 107 ? 54.072 -10.847 -50.955 1.00 54.19 107 LYS A O 1
ATOM 847 N N . CYS A 1 108 ? 51.838 -10.920 -50.725 1.00 49.19 108 CYS A N 1
ATOM 848 C CA . CYS A 1 108 ? 51.560 -11.594 -51.998 1.00 49.19 108 CYS A CA 1
ATOM 849 C C . CYS A 1 108 ? 51.454 -10.636 -53.206 1.00 49.19 108 CYS A C 1
ATOM 851 O O . CYS A 1 108 ? 51.762 -11.041 -54.322 1.00 49.19 108 CYS A O 1
ATOM 853 N N . ILE A 1 109 ? 51.086 -9.361 -53.008 1.00 50.22 109 ILE A N 1
ATOM 854 C CA . ILE A 1 109 ? 50.946 -8.336 -54.074 1.00 50.22 109 ILE A CA 1
ATOM 855 C C . ILE A 1 109 ? 52.281 -7.621 -54.393 1.00 50.22 109 ILE A C 1
ATOM 857 O O . ILE A 1 109 ? 52.311 -6.608 -55.085 1.00 50.22 109 ILE A O 1
ATOM 861 N N . ARG A 1 110 ? 53.436 -8.161 -53.980 1.00 50.12 110 ARG A N 1
ATOM 862 C CA . ARG A 1 110 ? 54.736 -7.702 -54.505 1.00 50.12 110 ARG A CA 1
ATOM 863 C C . ARG A 1 110 ? 55.336 -8.709 -55.501 1.00 50.12 110 ARG A C 1
ATOM 865 O O . ARG A 1 110 ? 56.320 -9.360 -55.160 1.00 50.12 110 ARG A O 1
ATOM 872 N N . PRO A 1 111 ? 54.815 -8.835 -56.739 1.00 53.62 111 PRO A N 1
ATOM 873 C CA . PRO A 1 111 ? 55.585 -9.393 -57.836 1.00 53.62 111 PRO A CA 1
ATOM 874 C C . PRO A 1 111 ? 56.396 -8.286 -58.535 1.00 53.62 111 PRO A C 1
ATOM 876 O O . PRO A 1 111 ? 55.883 -7.216 -58.845 1.00 53.62 111 PRO A O 1
ATOM 879 N N . LEU A 1 112 ? 57.667 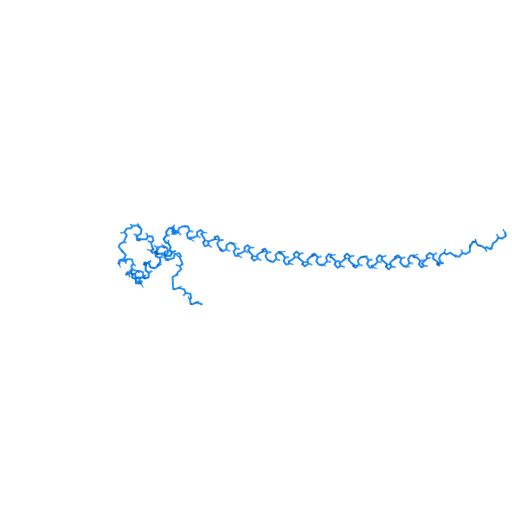-8.594 -58.801 1.00 52.94 112 LEU A N 1
ATOM 880 C CA . LEU A 1 112 ? 58.532 -7.978 -59.816 1.00 52.94 112 LEU A CA 1
ATOM 881 C C . LEU A 1 112 ? 58.757 -6.452 -59.743 1.00 52.94 112 LEU A C 1
ATOM 883 O O . LEU A 1 112 ? 58.199 -5.686 -60.520 1.00 52.94 112 LEU A O 1
ATOM 887 N N . ALA A 1 113 ? 59.719 -6.016 -58.927 1.00 49.28 113 ALA A N 1
ATOM 888 C CA . ALA A 1 113 ? 60.435 -4.756 -59.179 1.00 49.28 113 ALA A CA 1
ATOM 889 C C . ALA A 1 113 ? 61.914 -4.832 -58.754 1.00 49.28 113 ALA A C 1
ATOM 891 O O . ALA A 1 113 ? 62.451 -3.908 -58.152 1.00 49.28 113 ALA A O 1
ATOM 892 N N . SER A 1 114 ? 62.577 -5.958 -59.023 1.00 53.34 114 SER A N 1
ATOM 893 C CA . SER A 1 114 ? 64.014 -6.120 -58.751 1.00 53.34 114 SER A CA 1
ATOM 894 C C . SER A 1 114 ? 64.691 -7.018 -59.787 1.00 53.34 114 SER A C 1
ATOM 896 O O . SER A 1 114 ? 65.423 -7.942 -59.445 1.00 53.34 114 SER A O 1
ATOM 898 N N . GLY A 1 115 ? 64.402 -6.778 -61.066 1.00 53.09 115 GLY A N 1
ATOM 899 C CA . GLY A 1 115 ? 64.982 -7.557 -62.153 1.00 53.09 115 GLY A CA 1
ATOM 900 C C . GLY A 1 115 ? 64.690 -6.981 -63.529 1.00 53.09 115 GLY A C 1
ATOM 901 O O . GLY A 1 115 ? 64.088 -7.668 -64.339 1.00 53.09 115 GLY A O 1
ATOM 902 N N . LEU A 1 116 ? 65.094 -5.741 -63.803 1.00 45.50 116 LEU A N 1
ATOM 903 C CA . LEU A 1 116 ? 65.369 -5.308 -65.173 1.00 45.50 116 LEU A CA 1
ATOM 904 C C . LEU A 1 116 ? 66.394 -4.161 -65.135 1.00 45.50 116 LEU A C 1
ATOM 906 O O . LEU A 1 116 ? 66.021 -3.035 -64.837 1.00 45.50 116 LEU A O 1
ATOM 910 N N . ARG A 1 117 ? 67.643 -4.530 -65.452 1.00 45.94 117 ARG A N 1
ATOM 911 C CA . ARG A 1 117 ? 68.810 -3.716 -65.848 1.00 45.94 117 ARG A CA 1
ATOM 912 C C . ARG A 1 117 ? 69.278 -2.583 -64.935 1.00 45.94 117 ARG A C 1
ATOM 914 O O . ARG A 1 117 ? 68.591 -1.551 -64.835 1.00 45.94 117 ARG A O 1
#

Foldseek 3Di:
DDDDPDDLLRLLVLLVVVVVPDDLVVSCVVVVHDSVVNVVSCVVCVPQHSVNVVVVVVVVVVVVVVVVVVVVVVVVVVVVVVVVVVVVVVVVVVVVVVVVVVVVVVVVPDDDDPDDD

Mean predicted aligned error: 15.01 Å

Radius of gyration: 36.82 Å; Cα contacts (8 Å, |Δi|>4): 34; chains: 1; bounding box: 92×27×88 Å

Organism: NCBI:txid451876

Nearest PDB structures (foldseek):
  7r3e-assembly1_B  TM=6.999E-01  e=2.143E-01  Pseudomonas aeruginosa PAO1
  7fby-assembly1_A  TM=6.268E-01  e=2.293E-01  Pyrococcus horikoshii OT3
  4a12-assembly1_B  TM=5.026E-01  e=2.143E-01  Staphylococcus aureus
  5yi2-assembly2_E  TM=5.788E-01  e=2.626E-01  Lactococcus lactis subsp. lactis Il1403
  2cfx-assembly1_C  TM=6.304E-01  e=5.921E-01  Bacillus subtilis

Secondary st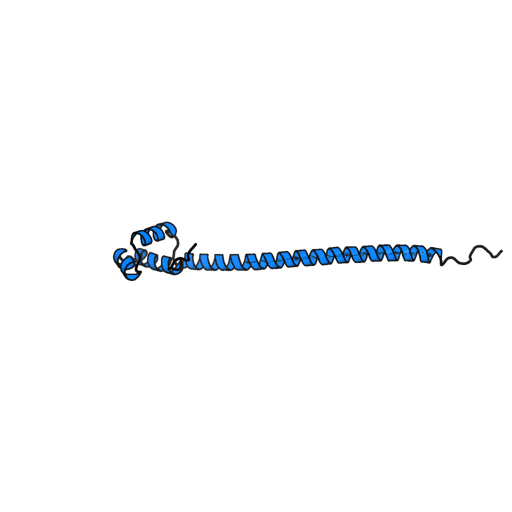ructure (DSSP, 8-state):
-PPPSS-HHHHHHHHHHHHTT--HHHHHHHHT--HHHHHHHHHHHTT--HHHHHHHHHHHHHHHHHHHHHHHHHHHHHHHHHHHHHHHHHHHHHHHHHHHHHHHHHHHS---SS---

pLDDT: mean 76.51, std 16.62, range [39.41, 96.62]

Solvent-accessible surface area (backbone atoms only — not comparable to full-atom values): 6895 Å² total; per-residue (Å²): 132,84,79,68,97,60,54,70,68,56,52,33,53,59,53,46,45,47,76,75,67,46,58,64,72,57,52,23,63,76,71,73,46,54,67,69,57,52,54,55,47,46,70,76,43,66,91,56,51,57,65,56,49,52,50,50,50,53,51,50,54,48,50,54,51,50,52,52,50,52,51,50,54,50,52,53,50,51,54,51,50,51,53,49,53,51,50,53,52,52,53,52,52,50,50,54,50,52,52,53,49,50,56,51,48,61,66,68,72,66,76,88,89,85,84,79,135